Protein AF-A0A2R5GGY1-F1 (afdb_monomer_lite)

pLDDT: mean 70.67, std 15.88, range [29.83, 90.81]

Radius of gyration: 14.95 Å; chains: 1; bounding box: 35×32×37 Å

Sequence (122 aa):
LGMLVHLRATDTLHDKVVLNPQWLLDKLSRVIADEIHVKQMRYNHELQKAGLKKDFAVLRKRGIATLSLLRFLWNDDEVDYLREFMHETMLMSNWAFPEEALTRGRQDETLFLCDATRCDAV

Foldseek 3Di:
DFDWDQDDQDPVSNPDTPRHPVLLCQLLCLQLPDPVNVVVVQPDPVCVVLVNNLQVVLCVPQQKHFLSRSCVSNVVPCSVVSQVVCVSVVQKDQDDDDLVSDDPPCSVTGMIRGPNPPPPPD

Organism: NCBI:txid2315210

Structure (mmCIF, N/CA/C/O backbone):
data_AF-A0A2R5GGY1-F1
#
_entry.id   AF-A0A2R5GGY1-F1
#
loop_
_atom_site.group_PDB
_atom_site.id
_atom_site.type_symbol
_atom_site.label_atom_id
_atom_site.label_alt_id
_atom_site.label_comp_id
_atom_site.label_asym_id
_atom_site.label_entity_id
_atom_site.label_seq_id
_atom_site.pdbx_PDB_ins_code
_atom_site.Cartn_x
_atom_site.Cartn_y
_atom_site.Cartn_z
_atom_site.occupancy
_atom_site.B_iso_or_equiv
_atom_site.auth_seq_id
_atom_site.auth_comp_id
_atom_site.auth_asym_id
_atom_site.auth_atom_id
_atom_site.pdbx_PDB_model_num
ATOM 1 N N . LEU A 1 1 ? 17.816 10.020 -19.797 1.00 35.19 1 LEU A N 1
ATOM 2 C CA . LEU A 1 1 ? 18.679 8.925 -19.300 1.00 35.19 1 LEU A CA 1
ATOM 3 C C . LEU A 1 1 ? 17.843 8.099 -18.331 1.00 35.19 1 LEU A C 1
ATOM 5 O O . LEU A 1 1 ? 17.458 8.636 -17.303 1.00 35.19 1 LEU A O 1
ATOM 9 N N . GLY A 1 2 ? 17.463 6.876 -18.704 1.00 47.03 2 GLY A N 1
ATOM 10 C CA . GLY A 1 2 ? 16.686 5.979 -17.839 1.00 47.03 2 GLY A CA 1
ATOM 11 C C . GLY A 1 2 ? 17.621 5.174 -16.941 1.00 47.03 2 GLY A C 1
ATOM 12 O O . GLY A 1 2 ? 18.596 4.614 -17.436 1.00 47.03 2 GLY A O 1
ATOM 13 N N . MET A 1 3 ? 17.355 5.155 -15.636 1.00 50.81 3 MET A N 1
ATOM 14 C CA . MET A 1 3 ? 18.047 4.282 -14.685 1.00 50.81 3 MET A CA 1
ATOM 15 C C . MET A 1 3 ? 17.316 2.944 -14.620 1.00 50.81 3 MET A C 1
ATOM 17 O O . MET A 1 3 ? 16.100 2.921 -14.445 1.00 50.81 3 MET A O 1
ATOM 21 N N . LEU A 1 4 ? 18.068 1.852 -14.740 1.00 48.72 4 LEU A N 1
ATOM 22 C CA . LEU A 1 4 ? 17.572 0.492 -14.587 1.00 48.72 4 LEU A CA 1
ATOM 23 C C . LEU A 1 4 ? 17.945 -0.008 -13.193 1.00 48.72 4 LEU A C 1
ATOM 25 O O . LEU A 1 4 ? 19.129 -0.094 -12.871 1.00 48.72 4 LEU A O 1
ATOM 29 N N . VAL A 1 5 ? 16.951 -0.335 -12.371 1.00 56.19 5 VAL A N 1
ATOM 30 C CA . VAL A 1 5 ? 17.188 -0.960 -11.065 1.00 56.19 5 VAL A CA 1
ATOM 31 C C . VAL A 1 5 ? 16.964 -2.459 -11.219 1.00 56.19 5 VAL A C 1
ATOM 33 O O . VAL A 1 5 ? 15.865 -2.894 -11.554 1.00 56.19 5 VAL A O 1
ATOM 36 N N . HIS A 1 6 ? 18.027 -3.235 -11.005 1.00 50.12 6 HIS A N 1
ATOM 37 C CA . HIS A 1 6 ? 18.008 -4.694 -11.046 1.00 50.12 6 HIS A CA 1
ATOM 38 C C . HIS A 1 6 ? 18.291 -5.229 -9.642 1.00 50.12 6 HIS A C 1
ATOM 40 O O . HIS A 1 6 ? 19.394 -5.053 -9.121 1.00 50.12 6 HIS A O 1
ATOM 46 N N . LEU A 1 7 ? 17.308 -5.878 -9.021 1.00 52.38 7 LEU A N 1
ATOM 47 C CA . LEU A 1 7 ? 17.420 -6.386 -7.654 1.00 52.38 7 LEU A CA 1
ATOM 48 C C . LEU A 1 7 ? 17.617 -7.905 -7.690 1.00 52.38 7 LEU A C 1
ATOM 50 O O . LEU A 1 7 ? 16.787 -8.636 -8.213 1.00 52.38 7 LEU A O 1
ATOM 54 N N . ARG A 1 8 ? 18.746 -8.378 -7.151 1.00 51.56 8 ARG A N 1
ATOM 55 C CA . ARG A 1 8 ? 19.126 -9.803 -7.094 1.00 51.56 8 ARG A CA 1
ATOM 56 C C . ARG A 1 8 ? 18.973 -10.354 -5.677 1.00 51.56 8 ARG A C 1
ATOM 58 O O . ARG A 1 8 ? 19.978 -10.656 -5.042 1.00 51.56 8 ARG A O 1
ATOM 65 N N . ALA A 1 9 ? 17.749 -10.417 -5.161 1.00 49.84 9 ALA A N 1
ATOM 66 C CA . ALA A 1 9 ? 17.51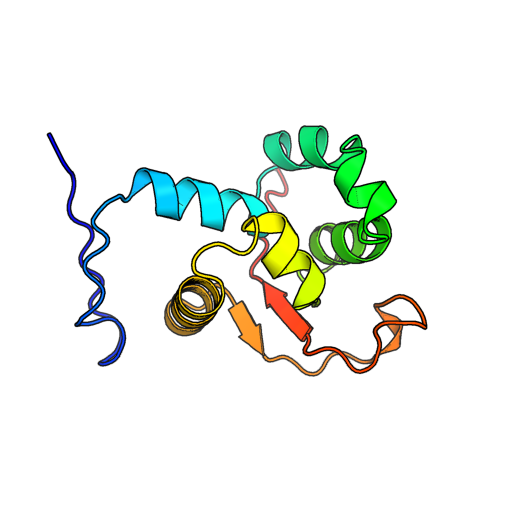1 -10.933 -3.808 1.00 49.84 9 ALA A CA 1
ATOM 67 C C . ALA A 1 9 ? 16.841 -12.320 -3.797 1.00 49.84 9 ALA A C 1
ATOM 69 O O . ALA A 1 9 ? 17.234 -13.157 -2.992 1.00 49.84 9 ALA A O 1
ATOM 70 N N . THR A 1 10 ? 15.907 -12.596 -4.713 1.00 46.25 10 THR A N 1
ATOM 71 C CA . THR A 1 10 ? 15.172 -13.874 -4.814 1.00 46.25 10 THR A CA 1
ATOM 72 C C . THR A 1 10 ? 14.797 -14.192 -6.271 1.00 46.25 10 THR A C 1
ATOM 74 O O . THR A 1 10 ? 14.810 -13.295 -7.119 1.00 46.25 10 THR A O 1
ATOM 77 N N . ASP A 1 11 ? 14.477 -15.457 -6.584 1.00 47.50 11 ASP A N 1
ATOM 78 C CA . ASP A 1 11 ? 14.172 -15.924 -7.954 1.00 47.50 11 ASP A CA 1
ATOM 79 C C . ASP A 1 11 ? 12.984 -15.178 -8.599 1.00 47.50 11 ASP A C 1
ATOM 81 O O . ASP A 1 11 ? 12.971 -14.955 -9.806 1.00 47.50 11 ASP A O 1
ATOM 85 N N . THR A 1 12 ? 12.032 -14.692 -7.798 1.00 46.28 12 THR A N 1
ATOM 86 C CA . THR A 1 12 ? 10.891 -13.854 -8.220 1.00 46.28 12 THR A CA 1
ATOM 87 C C . THR A 1 12 ? 11.276 -12.401 -8.515 1.00 46.28 12 THR A C 1
ATOM 89 O O . THR A 1 12 ? 10.623 -11.723 -9.310 1.00 46.28 12 THR A O 1
ATOM 92 N N . LEU A 1 13 ? 12.349 -11.903 -7.897 1.00 48.75 13 LEU A N 1
ATOM 93 C CA . LEU A 1 13 ? 12.883 -10.557 -8.126 1.00 48.75 13 LEU A CA 1
ATOM 94 C C . LEU A 1 13 ? 13.801 -10.495 -9.354 1.00 48.75 13 LEU A C 1
ATOM 96 O O . LEU A 1 13 ? 13.999 -9.418 -9.917 1.00 48.75 13 LEU A O 1
ATOM 100 N N . HIS A 1 14 ? 14.331 -11.646 -9.780 1.00 45.31 14 HIS A N 1
ATOM 101 C CA . HIS A 1 14 ? 15.265 -11.759 -10.897 1.00 45.31 14 HIS A CA 1
ATOM 102 C C . HIS A 1 14 ? 14.652 -11.321 -12.244 1.00 45.31 14 HIS A C 1
ATOM 104 O O . HIS A 1 14 ? 15.388 -10.878 -13.127 1.00 45.31 14 HIS A O 1
ATOM 110 N N . ASP A 1 15 ? 13.322 -11.385 -12.368 1.00 46.09 15 ASP A N 1
ATOM 111 C CA . ASP A 1 15 ? 12.559 -11.006 -13.569 1.00 46.09 15 ASP A CA 1
ATOM 112 C C . ASP A 1 15 ? 11.974 -9.582 -13.509 1.00 46.09 15 ASP A C 1
ATOM 114 O O . ASP A 1 15 ? 11.425 -9.068 -14.488 1.00 46.09 15 ASP A O 1
ATOM 118 N N . LYS A 1 16 ? 12.091 -8.895 -12.367 1.00 52.81 16 LYS A N 1
ATOM 119 C CA . LYS A 1 16 ? 11.472 -7.579 -12.171 1.00 52.81 16 LYS A CA 1
ATOM 120 C C . LYS A 1 16 ? 12.427 -6.465 -12.581 1.00 52.81 16 LYS A C 1
ATOM 122 O O . LYS A 1 16 ? 13.088 -5.820 -11.768 1.00 52.81 16 LYS A O 1
ATOM 127 N N . VAL A 1 17 ? 12.468 -6.214 -13.885 1.00 53.94 17 VAL A N 1
ATOM 128 C CA . VAL A 1 17 ? 13.072 -5.012 -14.462 1.00 53.94 17 VAL A CA 1
ATOM 129 C C . VAL A 1 17 ? 12.202 -3.805 -14.096 1.00 53.94 17 VAL A C 1
ATOM 131 O O . VAL A 1 17 ? 11.149 -3.581 -14.691 1.00 53.94 17 VAL A O 1
ATOM 134 N N . VAL A 1 18 ? 12.631 -2.998 -13.122 1.00 58.00 18 VAL A N 1
ATOM 135 C CA . VAL A 1 18 ? 11.940 -1.740 -12.798 1.00 58.00 18 VAL A CA 1
ATOM 136 C C . VAL A 1 18 ? 12.247 -0.731 -13.904 1.00 58.00 18 VAL A C 1
ATOM 138 O O . VAL A 1 18 ? 13.275 -0.056 -13.888 1.00 58.00 18 VAL A O 1
ATOM 141 N N . LEU A 1 19 ? 11.350 -0.642 -14.888 1.00 58.38 19 LEU A N 1
ATOM 142 C CA . LEU A 1 19 ? 11.478 0.258 -16.042 1.00 58.38 19 LEU A CA 1
ATOM 143 C C . LEU A 1 19 ? 11.385 1.745 -15.653 1.00 58.38 19 LEU A C 1
ATOM 145 O O . LEU A 1 19 ? 11.869 2.605 -16.387 1.00 58.38 19 LEU A O 1
ATOM 149 N N . ASN A 1 20 ? 10.781 2.054 -14.498 1.00 72.06 20 ASN A N 1
ATOM 150 C CA . ASN A 1 20 ? 10.666 3.411 -13.970 1.00 72.06 20 ASN A CA 1
ATOM 151 C C . ASN A 1 20 ? 10.936 3.455 -12.449 1.00 72.06 20 ASN A C 1
ATOM 153 O O . ASN A 1 20 ? 10.017 3.249 -11.650 1.00 72.06 20 ASN A O 1
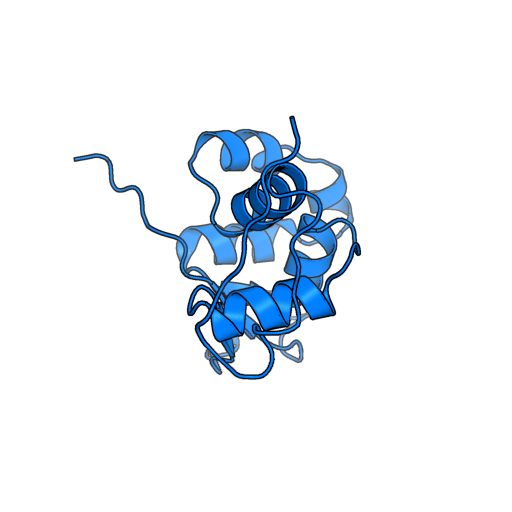ATOM 157 N N . PRO A 1 21 ? 12.179 3.741 -12.023 1.00 73.94 21 PRO A N 1
ATOM 158 C CA . PRO A 1 21 ? 12.540 3.775 -10.606 1.00 73.94 21 PRO A CA 1
ATOM 159 C C . PRO A 1 21 ? 11.851 4.909 -9.838 1.00 73.94 21 PRO A C 1
ATOM 161 O O . PRO A 1 21 ? 11.584 4.755 -8.648 1.00 73.94 21 PRO A O 1
ATOM 164 N N . GLN A 1 22 ? 11.516 6.019 -10.506 1.00 78.12 22 GLN A N 1
ATOM 165 C CA . GLN A 1 22 ? 10.811 7.130 -9.867 1.00 78.12 22 GLN A CA 1
ATOM 166 C C . GLN A 1 22 ? 9.378 6.734 -9.503 1.00 78.12 22 GLN A C 1
ATOM 168 O O . GLN A 1 22 ? 8.938 7.004 -8.393 1.00 78.12 22 GLN A O 1
ATOM 173 N N . TRP A 1 23 ? 8.676 6.033 -10.401 1.00 84.56 23 TRP A N 1
ATOM 174 C CA . TRP A 1 23 ? 7.330 5.526 -10.115 1.00 84.56 23 TRP A CA 1
ATOM 175 C C . TRP A 1 23 ? 7.338 4.580 -8.911 1.00 84.56 23 TRP A C 1
ATOM 177 O O . TRP A 1 23 ? 6.512 4.729 -8.014 1.00 84.56 23 TRP A O 1
ATOM 187 N N . LEU A 1 24 ? 8.301 3.654 -8.844 1.00 83.12 24 LEU A N 1
ATOM 188 C CA . LEU A 1 24 ? 8.407 2.727 -7.717 1.00 83.12 24 LEU A CA 1
ATOM 189 C C . LEU A 1 24 ? 8.664 3.480 -6.407 1.00 83.12 24 LEU A C 1
ATOM 191 O O . LEU A 1 24 ? 7.982 3.236 -5.413 1.00 83.12 24 LEU A O 1
ATOM 195 N N . LEU A 1 25 ? 9.603 4.428 -6.415 1.00 82.25 25 LEU A N 1
ATOM 196 C CA . LEU A 1 25 ? 9.900 5.247 -5.245 1.00 82.25 25 LEU A CA 1
ATOM 197 C C . LEU A 1 25 ? 8.676 6.060 -4.799 1.00 82.25 25 LEU A C 1
ATOM 199 O O . LEU A 1 25 ? 8.390 6.125 -3.605 1.00 82.25 25 LEU A O 1
ATOM 203 N N . ASP A 1 26 ? 7.910 6.608 -5.741 1.00 82.75 26 ASP A N 1
ATOM 204 C CA . ASP A 1 26 ? 6.675 7.342 -5.459 1.00 82.75 26 ASP A CA 1
ATOM 205 C C . ASP A 1 26 ? 5.583 6.437 -4.855 1.00 82.75 26 ASP A C 1
ATOM 207 O O . ASP A 1 26 ? 4.794 6.895 -4.030 1.00 82.75 26 ASP A O 1
ATOM 211 N N . LYS A 1 27 ? 5.514 5.149 -5.222 1.00 86.25 27 LYS A N 1
ATOM 212 C CA . LYS A 1 27 ? 4.566 4.186 -4.625 1.00 86.25 27 LYS A CA 1
ATOM 213 C C . LYS A 1 27 ? 4.995 3.748 -3.230 1.00 86.25 27 LYS A C 1
ATOM 215 O O . LYS A 1 27 ? 4.169 3.721 -2.315 1.00 86.25 27 LYS A O 1
ATOM 220 N N . LEU A 1 28 ? 6.275 3.426 -3.061 1.00 85.06 28 LEU A N 1
ATOM 221 C CA . LEU A 1 28 ? 6.839 3.012 -1.777 1.00 85.06 28 LEU A CA 1
ATOM 222 C C . LEU A 1 28 ? 6.774 4.149 -0.760 1.00 85.06 28 LEU A C 1
ATOM 224 O O . LEU A 1 28 ? 6.362 3.934 0.382 1.00 85.06 28 LEU A O 1
ATOM 228 N N . SER A 1 29 ? 7.086 5.376 -1.189 1.00 82.69 29 SER A N 1
ATOM 229 C CA . SER A 1 29 ? 7.034 6.552 -0.325 1.00 82.69 29 SER A CA 1
ATOM 230 C C . SER A 1 29 ? 5.638 6.779 0.234 1.00 82.69 29 SER A C 1
ATOM 232 O O . SER A 1 29 ? 5.526 7.209 1.364 1.00 82.69 29 SER A O 1
ATOM 234 N N . ARG A 1 30 ? 4.547 6.417 -0.446 1.00 82.88 30 ARG A N 1
ATOM 235 C CA . ARG A 1 30 ? 3.191 6.580 0.115 1.00 82.88 30 ARG A CA 1
ATOM 236 C C . ARG A 1 30 ? 2.912 5.680 1.318 1.00 82.88 30 ARG A C 1
ATOM 238 O O . ARG A 1 30 ? 2.130 6.071 2.192 1.00 82.88 30 ARG A O 1
ATOM 245 N N . VAL A 1 31 ? 3.560 4.520 1.382 1.00 82.00 31 VAL A N 1
ATOM 246 C CA . VAL A 1 31 ? 3.399 3.532 2.460 1.00 82.00 31 VAL A CA 1
ATOM 247 C C . VAL A 1 31 ? 4.422 3.773 3.567 1.00 82.00 31 VAL A C 1
ATOM 249 O O . VAL A 1 31 ? 4.040 3.933 4.723 1.00 82.00 31 VAL A O 1
ATOM 252 N N . ILE A 1 32 ? 5.696 3.909 3.200 1.00 74.81 32 ILE A N 1
ATOM 253 C CA . ILE A 1 32 ? 6.840 4.048 4.121 1.00 74.81 32 ILE A CA 1
ATOM 254 C C . ILE A 1 32 ? 7.007 5.508 4.607 1.00 74.81 32 ILE A C 1
ATOM 256 O O . ILE A 1 32 ? 7.794 5.797 5.495 1.00 74.81 32 ILE A O 1
ATOM 260 N N . ALA A 1 33 ? 6.224 6.439 4.050 1.00 65.38 33 ALA A N 1
ATOM 261 C CA . ALA A 1 33 ? 6.447 7.886 4.081 1.00 65.38 33 ALA A CA 1
ATOM 262 C C . ALA A 1 33 ? 6.963 8.531 5.374 1.00 65.38 33 ALA A C 1
ATOM 264 O O . ALA A 1 33 ? 6.361 8.398 6.440 1.00 65.38 33 ALA A O 1
ATOM 265 N N . ASP A 1 34 ? 7.938 9.407 5.151 1.00 58.75 34 ASP A N 1
ATOM 266 C CA . ASP A 1 34 ? 8.380 10.522 5.986 1.00 58.75 34 ASP A CA 1
ATOM 267 C C . ASP A 1 34 ? 7.284 11.610 6.166 1.00 58.75 34 ASP A C 1
ATOM 269 O O . ASP A 1 34 ? 6.322 11.698 5.387 1.00 58.75 34 ASP A O 1
ATOM 273 N N . GLU A 1 35 ? 7.415 12.459 7.190 1.00 56.59 35 GLU A N 1
ATOM 274 C CA . GLU A 1 35 ? 6.399 13.387 7.720 1.00 56.59 35 GLU A CA 1
ATOM 275 C C . GLU A 1 35 ? 5.726 14.290 6.669 1.00 56.59 35 GLU A C 1
ATOM 277 O O . GLU A 1 35 ? 4.556 14.668 6.816 1.00 56.59 35 GLU A O 1
ATOM 282 N N . ILE A 1 36 ? 6.441 14.647 5.599 1.00 55.97 36 ILE A N 1
ATOM 283 C CA . ILE A 1 36 ? 5.962 15.548 4.537 1.00 55.97 36 ILE A CA 1
ATOM 284 C C . ILE A 1 36 ? 4.749 14.949 3.809 1.00 55.97 36 ILE A C 1
ATOM 286 O O . ILE A 1 36 ? 3.720 15.611 3.646 1.00 55.97 36 ILE A O 1
ATOM 290 N N . HIS A 1 37 ? 4.826 13.672 3.436 1.00 61.84 37 HIS A N 1
ATOM 291 C CA . HIS A 1 37 ? 3.744 12.965 2.744 1.00 61.84 37 HIS A CA 1
ATOM 292 C C . HIS A 1 37 ? 2.571 12.662 3.690 1.00 61.84 37 HIS A C 1
ATOM 294 O O . HIS A 1 37 ? 1.408 12.640 3.278 1.00 61.84 37 HIS A O 1
ATOM 300 N N . VAL A 1 38 ? 2.850 12.501 4.990 1.00 63.78 38 VAL A N 1
ATOM 301 C CA . VAL A 1 38 ? 1.826 12.314 6.030 1.00 63.78 38 VAL A CA 1
ATOM 302 C C . VAL A 1 38 ? 0.937 13.550 6.161 1.00 63.78 38 VAL A C 1
ATOM 304 O O . VAL A 1 38 ? -0.287 13.418 6.268 1.00 63.78 38 VAL A O 1
ATOM 307 N N . LYS A 1 39 ? 1.525 14.755 6.124 1.00 62.84 39 LYS A N 1
ATOM 308 C CA . LYS A 1 39 ? 0.783 16.022 6.249 1.00 62.84 39 LYS A CA 1
ATOM 309 C C . LYS A 1 39 ? -0.226 16.211 5.116 1.00 62.84 39 LYS A C 1
ATOM 311 O O . LYS A 1 39 ? -1.361 16.592 5.389 1.00 62.84 39 LYS A O 1
ATOM 316 N N . GLN A 1 40 ? 0.142 15.876 3.880 1.00 65.88 40 GLN A N 1
ATOM 317 C CA . GLN A 1 40 ? -0.765 15.957 2.726 1.00 65.88 40 GLN A CA 1
ATOM 318 C C . GLN A 1 40 ? -1.911 14.938 2.828 1.00 65.88 40 GLN A C 1
ATOM 320 O O . GLN A 1 40 ? -3.071 15.263 2.570 1.00 65.88 40 GLN A O 1
ATOM 325 N N . MET A 1 41 ? -1.615 13.719 3.283 1.00 69.94 41 MET A N 1
ATOM 326 C CA . MET A 1 41 ? -2.610 12.649 3.388 1.00 69.94 41 MET A CA 1
ATOM 327 C C . MET A 1 41 ? -3.608 12.864 4.536 1.00 69.94 41 MET A C 1
ATOM 329 O O . MET A 1 41 ? -4.767 12.464 4.438 1.00 69.94 41 MET A O 1
ATOM 333 N N . ARG A 1 42 ? -3.189 13.535 5.618 1.00 63.38 42 ARG A N 1
ATOM 334 C CA . ARG A 1 42 ? -4.031 13.805 6.798 1.00 63.38 42 ARG A CA 1
ATOM 335 C C . ARG A 1 42 ? -5.276 14.638 6.473 1.00 63.38 42 ARG A C 1
ATOM 337 O O . ARG A 1 42 ? -6.305 14.460 7.127 1.00 63.38 42 ARG A O 1
ATOM 344 N N . TYR A 1 43 ? -5.188 15.512 5.471 1.00 67.00 43 TYR A N 1
ATOM 345 C CA . TYR A 1 43 ? -6.290 16.364 5.011 1.00 67.00 43 TYR A CA 1
ATOM 346 C C . TYR A 1 43 ? -6.952 15.860 3.722 1.00 67.00 43 TYR A C 1
ATOM 348 O O . TYR A 1 43 ? -7.836 16.528 3.191 1.00 67.00 43 TYR A O 1
ATOM 356 N N . ASN A 1 44 ? -6.574 14.678 3.227 1.00 76.94 44 ASN A N 1
ATOM 357 C CA . ASN A 1 44 ? -7.120 14.140 1.988 1.00 76.94 44 ASN A CA 1
ATOM 358 C C . ASN A 1 44 ? -8.606 13.768 2.160 1.00 76.94 44 ASN A C 1
ATOM 360 O O . ASN A 1 44 ? -8.963 12.912 2.973 1.00 76.94 44 ASN A O 1
ATOM 364 N N . HIS A 1 45 ? -9.475 14.426 1.390 1.00 79.94 45 HIS A N 1
ATOM 365 C CA . HIS A 1 45 ? -10.923 14.233 1.439 1.00 79.94 45 HIS A CA 1
ATOM 366 C C . HIS A 1 45 ? -11.351 12.849 0.915 1.00 79.94 45 HIS A C 1
ATOM 368 O O . HIS A 1 45 ? -12.265 12.237 1.467 1.00 79.94 45 HIS A O 1
ATOM 374 N N . GLU A 1 46 ? -10.635 12.300 -0.070 1.00 82.88 46 GLU A N 1
ATOM 375 C CA . GLU A 1 46 ? -10.895 10.964 -0.624 1.00 82.88 46 GLU A CA 1
ATOM 376 C C . GLU A 1 46 ? -10.582 9.860 0.394 1.00 82.88 46 GLU A C 1
ATOM 378 O O . GLU A 1 46 ? -11.338 8.898 0.522 1.00 82.88 46 GLU A O 1
ATOM 383 N N . LEU A 1 47 ? -9.541 10.041 1.216 1.00 82.38 47 LEU A N 1
ATOM 384 C CA . LEU A 1 47 ? -9.217 9.112 2.307 1.00 82.38 47 LEU A CA 1
ATOM 385 C C . LEU A 1 47 ? -10.344 9.058 3.355 1.00 82.38 47 LEU A C 1
ATOM 387 O O . LEU A 1 47 ? -10.643 8.000 3.916 1.00 82.38 47 LEU A O 1
ATOM 391 N N . GLN A 1 48 ? -10.977 10.205 3.630 1.00 82.38 48 GLN A N 1
ATOM 392 C CA . GLN A 1 48 ? -12.119 10.278 4.544 1.00 82.38 48 GLN A CA 1
ATOM 393 C C . GLN A 1 48 ? -13.358 9.624 3.936 1.00 82.38 48 GLN A C 1
ATOM 395 O O . GLN A 1 48 ? -14.015 8.834 4.613 1.00 82.38 48 GLN A O 1
ATOM 400 N N . LYS A 1 49 ? -13.633 9.896 2.657 1.00 85.38 49 LYS A N 1
ATOM 401 C CA . LYS A 1 49 ? -14.754 9.312 1.912 1.00 85.38 49 LYS A CA 1
ATOM 402 C C . LYS A 1 49 ? -14.655 7.787 1.809 1.00 85.38 49 LYS A C 1
ATOM 404 O O . LYS A 1 49 ? -15.662 7.106 1.955 1.00 85.38 49 LYS A O 1
ATOM 409 N N . ALA A 1 50 ? -13.447 7.248 1.646 1.00 84.00 50 ALA A N 1
ATOM 410 C CA . ALA A 1 50 ? -13.183 5.807 1.626 1.00 84.00 50 ALA A CA 1
ATOM 411 C C . ALA A 1 50 ? -13.223 5.139 3.021 1.00 84.00 50 ALA A C 1
ATOM 413 O O . ALA A 1 50 ? -12.995 3.932 3.154 1.00 84.00 50 ALA A O 1
ATOM 414 N N . GLY A 1 51 ? -13.453 5.913 4.090 1.00 84.69 51 GLY A N 1
ATOM 415 C CA . GLY A 1 51 ? -13.445 5.418 5.468 1.00 84.69 51 GLY A CA 1
ATOM 416 C C . GLY A 1 51 ? -12.066 4.957 5.960 1.00 84.69 51 GLY A C 1
ATOM 417 O O . GLY A 1 51 ? -11.965 4.333 7.011 1.00 84.69 51 GLY A O 1
ATOM 418 N N . LEU A 1 52 ? -10.991 5.270 5.232 1.00 86.94 52 LEU A N 1
ATOM 419 C CA . LEU A 1 52 ? -9.631 4.772 5.476 1.00 86.94 52 LEU A CA 1
ATOM 420 C C . LEU A 1 52 ? -8.827 5.624 6.460 1.00 86.94 52 LEU A C 1
ATOM 422 O O . LEU A 1 52 ? -7.694 5.293 6.795 1.00 86.94 52 LEU A O 1
ATOM 426 N N . LYS A 1 53 ? -9.401 6.719 6.967 1.00 84.69 53 LYS A N 1
ATOM 427 C CA . LYS A 1 53 ? -8.718 7.643 7.887 1.00 84.69 53 LYS A CA 1
ATOM 428 C C . LYS A 1 53 ? -8.165 6.945 9.136 1.00 84.69 53 LYS A C 1
ATOM 430 O O . LYS A 1 53 ? -7.084 7.295 9.604 1.00 84.69 53 LYS A O 1
ATOM 435 N N . LYS A 1 54 ? -8.916 5.991 9.694 1.00 83.19 54 LYS A N 1
ATOM 436 C CA . LYS A 1 54 ? -8.505 5.246 10.894 1.00 83.19 54 LYS A CA 1
ATOM 437 C C . LYS A 1 54 ? -7.411 4.232 10.568 1.00 83.19 54 LYS A C 1
ATOM 439 O O . LYS A 1 54 ? -6.398 4.230 11.255 1.00 83.19 54 LYS A O 1
ATOM 444 N N . ASP A 1 55 ? -7.565 3.479 9.486 1.00 83.62 55 ASP A N 1
ATOM 445 C CA . ASP A 1 55 ? -6.561 2.523 9.003 1.00 83.62 55 ASP A CA 1
ATOM 446 C C . ASP A 1 55 ? -5.240 3.243 8.690 1.00 83.62 55 ASP A C 1
ATOM 448 O O . ASP A 1 55 ? -4.166 2.802 9.089 1.00 83.62 55 ASP A O 1
ATOM 452 N N . PHE A 1 56 ? -5.312 4.432 8.085 1.00 84.44 56 PHE A N 1
ATOM 453 C CA . PHE A 1 56 ? -4.140 5.269 7.845 1.00 84.44 56 PHE A CA 1
ATOM 454 C C . PHE A 1 56 ? -3.462 5.732 9.140 1.00 84.44 56 PHE A C 1
ATOM 456 O O . PHE A 1 56 ? -2.236 5.748 9.231 1.00 84.44 56 PHE A O 1
ATOM 463 N N . ALA A 1 57 ? -4.235 6.091 10.167 1.00 82.31 57 ALA A N 1
ATOM 464 C CA . ALA A 1 57 ? -3.674 6.442 11.471 1.00 82.31 57 ALA A CA 1
ATOM 465 C C . ALA A 1 57 ? -2.987 5.240 12.145 1.00 82.31 57 ALA A C 1
ATOM 467 O O . ALA A 1 57 ? -1.963 5.411 12.809 1.00 82.31 57 ALA A O 1
ATOM 468 N N . VAL A 1 58 ? -3.525 4.033 11.957 1.00 82.12 58 VAL A N 1
ATOM 469 C CA . VAL A 1 58 ? -2.942 2.779 12.451 1.00 82.12 58 VAL A CA 1
ATOM 470 C C . VAL A 1 58 ? -1.626 2.479 11.736 1.00 82.12 58 VAL A C 1
ATOM 472 O O . VAL A 1 58 ? -0.632 2.228 12.419 1.00 82.12 58 VAL A O 1
ATOM 475 N N . LEU A 1 59 ? -1.575 2.638 10.410 1.00 83.75 59 LEU A N 1
ATOM 476 C CA . LEU A 1 59 ? -0.337 2.536 9.632 1.00 83.75 59 LEU A CA 1
ATOM 477 C C . LEU A 1 59 ? 0.733 3.485 10.170 1.00 83.75 59 LEU A C 1
ATOM 479 O O . LEU A 1 59 ? 1.849 3.064 10.451 1.00 83.75 59 LEU A O 1
ATOM 483 N N . ARG A 1 60 ? 0.389 4.753 10.413 1.00 82.19 60 ARG A N 1
ATOM 484 C CA . ARG A 1 60 ? 1.363 5.741 10.909 1.00 82.19 60 ARG A CA 1
ATOM 485 C C . ARG A 1 60 ? 1.828 5.496 12.335 1.00 82.19 60 ARG A C 1
ATOM 487 O O . ARG A 1 60 ? 2.957 5.830 12.667 1.00 82.19 60 ARG A O 1
ATOM 494 N N . LYS A 1 61 ? 0.966 4.952 13.192 1.00 79.25 61 LYS A N 1
ATOM 495 C CA . LYS A 1 61 ? 1.299 4.731 14.603 1.00 79.25 61 LYS A CA 1
ATOM 496 C C . LYS A 1 61 ? 2.001 3.396 14.848 1.00 79.25 61 LYS A C 1
ATOM 498 O O . LYS A 1 61 ? 2.748 3.286 15.815 1.00 79.25 61 LYS A O 1
ATOM 503 N N . ARG A 1 62 ? 1.688 2.372 14.053 1.00 78.19 62 ARG A N 1
ATOM 504 C CA . ARG A 1 62 ? 2.056 0.975 14.332 1.00 78.19 62 ARG A CA 1
ATOM 505 C C . ARG A 1 62 ? 2.731 0.262 13.161 1.00 78.19 62 ARG A C 1
ATOM 507 O O . ARG A 1 62 ? 3.106 -0.888 13.329 1.00 78.19 62 ARG A O 1
ATOM 514 N N . GLY A 1 63 ? 2.837 0.896 11.994 1.00 80.69 63 GLY A N 1
ATOM 515 C CA . GLY A 1 63 ? 3.308 0.239 10.775 1.00 80.69 63 GLY A CA 1
ATOM 516 C C . GLY A 1 63 ? 2.309 -0.767 10.198 1.00 80.69 63 GLY A C 1
ATOM 517 O O . GLY A 1 63 ? 2.675 -1.548 9.340 1.00 80.69 63 GLY A O 1
ATOM 518 N N . ILE A 1 64 ? 1.049 -0.794 10.647 1.00 83.44 64 ILE A N 1
ATOM 519 C CA . ILE A 1 64 ? 0.072 -1.811 10.219 1.00 83.44 64 ILE A CA 1
ATOM 520 C C . ILE A 1 64 ? -0.862 -1.231 9.153 1.00 83.44 64 ILE A C 1
ATOM 522 O O . ILE A 1 64 ? -1.569 -0.260 9.421 1.00 83.44 64 ILE A O 1
ATOM 526 N N . ALA A 1 65 ? -0.908 -1.845 7.973 1.00 85.94 65 ALA A N 1
ATOM 527 C CA . ALA A 1 65 ? -1.823 -1.489 6.891 1.00 85.94 65 ALA A CA 1
ATOM 528 C C . ALA A 1 65 ? -2.818 -2.617 6.587 1.00 85.94 65 ALA A C 1
ATOM 530 O O . ALA A 1 65 ? -2.485 -3.798 6.655 1.00 85.94 65 ALA A O 1
ATOM 531 N N . THR A 1 66 ? -4.032 -2.233 6.196 1.00 87.50 66 THR A N 1
ATOM 532 C CA . THR A 1 66 ? -5.008 -3.122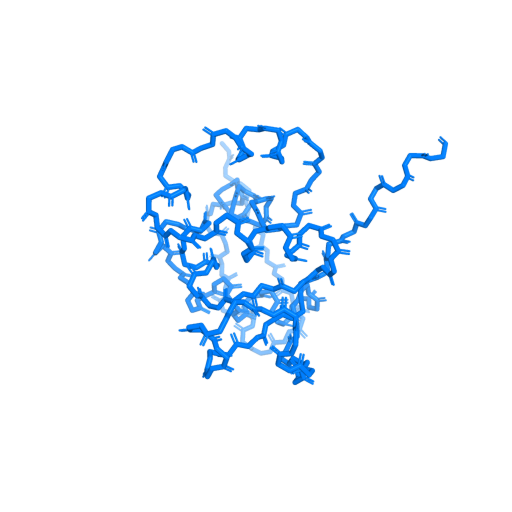 5.551 1.00 87.50 66 THR A CA 1
ATOM 533 C C . THR A 1 66 ? -4.760 -3.182 4.046 1.00 87.50 66 THR A C 1
ATOM 535 O O . THR A 1 66 ? -4.219 -2.231 3.467 1.00 87.50 66 THR A O 1
ATOM 538 N N . LEU A 1 67 ? -5.205 -4.254 3.381 1.00 88.56 67 LEU A N 1
ATOM 539 C CA . LEU A 1 67 ? -5.152 -4.329 1.916 1.00 88.56 67 LEU A CA 1
ATOM 540 C C . LEU A 1 67 ? -5.907 -3.160 1.272 1.00 88.56 67 LEU A C 1
ATOM 542 O O . LEU A 1 67 ? -5.393 -2.532 0.346 1.00 88.56 67 LEU A O 1
ATOM 546 N N . SER A 1 68 ? -7.092 -2.825 1.791 1.00 87.94 68 SER A N 1
ATOM 547 C CA . SER A 1 68 ? -7.885 -1.687 1.314 1.00 87.94 68 SER A CA 1
ATOM 548 C C . SER A 1 68 ? -7.118 -0.362 1.381 1.00 87.94 68 SER A C 1
ATOM 550 O O . SER A 1 68 ? -7.214 0.461 0.468 1.00 87.94 68 SER A O 1
ATOM 552 N N . LEU A 1 69 ? -6.318 -0.151 2.432 1.00 88.12 69 LEU A N 1
ATOM 553 C CA . LEU A 1 69 ? -5.474 1.035 2.544 1.00 88.12 69 LEU A CA 1
ATOM 554 C C . LEU A 1 69 ? -4.342 1.027 1.520 1.00 88.12 69 LEU A C 1
ATOM 556 O O . LEU A 1 69 ? -4.126 2.046 0.872 1.00 88.12 69 LEU A O 1
ATOM 560 N N . LEU A 1 70 ? -3.635 -0.091 1.350 1.00 89.06 70 LEU A N 1
ATOM 561 C CA . LEU A 1 70 ? -2.540 -0.190 0.378 1.00 89.06 70 LEU A CA 1
ATOM 562 C C . LEU A 1 70 ? -3.029 0.047 -1.052 1.00 89.06 70 LEU A C 1
ATOM 564 O O . LEU A 1 70 ? -2.429 0.835 -1.780 1.00 89.06 70 LEU A O 1
ATOM 568 N N . ARG A 1 71 ? -4.174 -0.540 -1.417 1.00 90.81 71 ARG A N 1
ATOM 569 C CA . ARG A 1 71 ? -4.844 -0.297 -2.703 1.00 90.81 71 ARG A CA 1
ATOM 570 C C . ARG A 1 71 ? -5.126 1.183 -2.914 1.00 90.81 71 ARG A C 1
ATOM 572 O O . ARG A 1 71 ? -4.744 1.735 -3.938 1.00 90.81 71 ARG A O 1
ATOM 579 N N . PHE A 1 72 ? -5.699 1.852 -1.914 1.00 89.44 72 PHE A N 1
ATOM 580 C CA . PHE A 1 72 ? -5.939 3.292 -1.984 1.00 89.44 72 PHE A CA 1
ATOM 581 C C . PHE A 1 72 ? -4.640 4.094 -2.139 1.00 89.44 72 PHE A C 1
ATOM 583 O O . PHE A 1 72 ? -4.555 4.974 -2.992 1.00 89.44 72 PHE A O 1
ATOM 590 N N . LEU A 1 73 ? -3.611 3.790 -1.342 1.00 87.31 73 LEU A N 1
ATOM 591 C CA . LEU A 1 73 ? -2.327 4.494 -1.396 1.00 87.31 73 LEU A CA 1
ATOM 592 C C . LEU A 1 73 ? -1.656 4.334 -2.762 1.00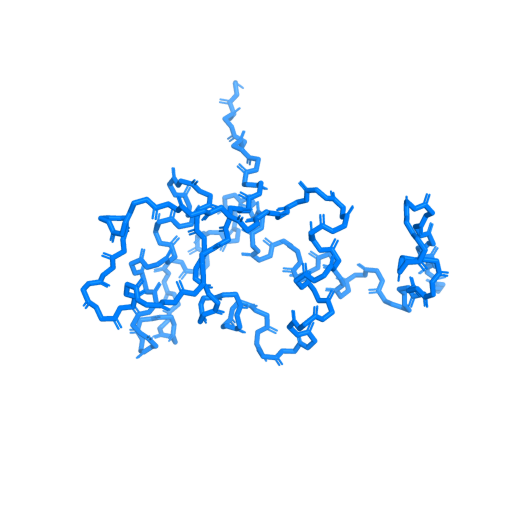 87.31 73 LEU A C 1
ATOM 594 O O . LEU A 1 73 ? -1.106 5.299 -3.298 1.00 87.31 73 LEU A O 1
ATOM 598 N N . TRP A 1 74 ? -1.748 3.153 -3.359 1.00 89.31 74 TRP A N 1
ATOM 599 C CA . TRP A 1 74 ? -1.202 2.875 -4.681 1.00 89.31 74 TRP A CA 1
ATOM 600 C C . TRP A 1 74 ? -2.136 3.249 -5.830 1.00 89.31 74 TRP A C 1
ATOM 602 O O . TRP A 1 74 ? -1.729 3.120 -6.980 1.00 89.31 74 TRP A O 1
ATOM 612 N N . ASN A 1 75 ? -3.315 3.815 -5.555 1.00 87.88 75 ASN A N 1
ATOM 613 C CA . ASN A 1 75 ? -4.353 4.120 -6.544 1.00 87.88 75 ASN A CA 1
ATOM 614 C C . ASN A 1 75 ? -4.803 2.881 -7.359 1.00 87.88 75 ASN A C 1
ATOM 616 O O . ASN A 1 75 ? -5.020 3.000 -8.560 1.00 87.88 75 ASN A O 1
ATOM 620 N N . ASP A 1 76 ? -4.882 1.703 -6.732 1.00 88.62 76 ASP A N 1
ATOM 621 C CA . ASP A 1 76 ? -5.186 0.401 -7.363 1.00 88.62 76 ASP A CA 1
ATOM 622 C C . ASP A 1 76 ? -4.216 -0.023 -8.492 1.00 88.62 76 ASP A C 1
ATOM 624 O O . ASP A 1 76 ? -4.476 -0.969 -9.229 1.00 88.62 76 ASP A O 1
ATOM 628 N N . ASP A 1 77 ? -3.063 0.635 -8.594 1.00 85.38 77 ASP A N 1
ATOM 629 C CA . ASP A 1 77 ? -2.052 0.414 -9.629 1.00 85.38 77 ASP A CA 1
ATOM 630 C C . ASP A 1 77 ? -1.016 -0.622 -9.165 1.00 85.38 77 ASP A C 1
ATOM 632 O O . ASP A 1 77 ? -0.373 -0.421 -8.132 1.00 85.38 77 ASP A O 1
ATOM 636 N N . GLU A 1 78 ? -0.861 -1.718 -9.916 1.00 86.88 78 GLU A N 1
ATOM 637 C CA . GLU A 1 78 ? 0.154 -2.769 -9.698 1.00 86.88 78 GLU A CA 1
ATOM 638 C C . GLU A 1 78 ? 0.235 -3.284 -8.241 1.00 86.88 78 GLU A C 1
ATOM 640 O O . GLU A 1 78 ? 1.308 -3.562 -7.704 1.00 86.88 78 GLU A O 1
ATOM 645 N N . VAL A 1 79 ? -0.917 -3.409 -7.569 1.00 88.06 79 VAL A N 1
ATOM 646 C CA . VAL A 1 79 ? -1.014 -3.724 -6.127 1.00 88.06 79 VAL A CA 1
ATOM 647 C C . VAL A 1 79 ? -0.339 -5.049 -5.778 1.00 88.06 79 VAL A C 1
ATOM 649 O O . VAL A 1 79 ? 0.399 -5.123 -4.795 1.00 88.06 79 VAL A O 1
ATOM 652 N N . ASP A 1 80 ? -0.577 -6.093 -6.571 1.00 86.50 80 ASP A N 1
ATOM 653 C CA . ASP A 1 80 ? 0.014 -7.412 -6.337 1.00 86.50 80 ASP A CA 1
ATOM 654 C C . ASP A 1 80 ? 1.528 -7.388 -6.522 1.00 86.50 80 ASP A C 1
ATOM 656 O O . ASP A 1 80 ? 2.261 -7.910 -5.680 1.00 86.50 80 ASP A O 1
ATOM 660 N N . TYR A 1 81 ? 1.990 -6.698 -7.566 1.00 84.19 81 TYR A N 1
ATOM 661 C CA . TYR A 1 81 ? 3.406 -6.489 -7.818 1.00 84.19 81 TYR A CA 1
ATOM 662 C C . TYR A 1 81 ? 4.080 -5.746 -6.659 1.00 84.19 81 TYR A C 1
ATOM 664 O O . TYR A 1 81 ? 5.137 -6.182 -6.203 1.00 84.19 81 TYR A O 1
ATOM 672 N N . LEU A 1 82 ? 3.484 -4.649 -6.176 1.00 86.88 82 LEU A N 1
ATOM 673 C CA . LEU A 1 82 ? 4.030 -3.818 -5.097 1.00 86.88 82 LEU A CA 1
ATOM 674 C C . LEU A 1 82 ? 4.030 -4.558 -3.758 1.00 86.88 82 LEU A C 1
ATOM 676 O O . LEU A 1 82 ? 4.998 -4.457 -3.005 1.00 86.88 82 LEU A O 1
ATOM 680 N N . ARG A 1 83 ? 2.984 -5.340 -3.479 1.00 87.94 83 ARG A N 1
ATOM 681 C CA . ARG A 1 83 ? 2.910 -6.197 -2.292 1.00 87.94 83 ARG A CA 1
ATOM 682 C C . ARG A 1 83 ? 4.012 -7.249 -2.302 1.00 87.94 83 ARG A C 1
ATOM 684 O O . ARG A 1 83 ? 4.729 -7.380 -1.316 1.00 87.94 83 ARG A O 1
ATOM 691 N N . GLU A 1 84 ? 4.149 -7.982 -3.402 1.00 84.12 84 GLU A N 1
ATOM 692 C CA . GLU A 1 84 ? 5.189 -8.999 -3.545 1.00 84.12 84 GLU A CA 1
ATOM 693 C C . GLU A 1 84 ? 6.578 -8.362 -3.474 1.00 84.12 84 GLU A C 1
ATOM 695 O O . GLU A 1 84 ? 7.433 -8.836 -2.740 1.00 84.12 84 GLU A O 1
ATOM 700 N N . PHE A 1 85 ? 6.785 -7.231 -4.152 1.00 84.00 85 PHE A N 1
ATOM 701 C CA . PHE A 1 85 ? 8.038 -6.489 -4.082 1.00 84.00 85 PHE A CA 1
ATOM 702 C C . PHE A 1 85 ? 8.398 -6.125 -2.640 1.00 84.00 85 PHE A C 1
ATOM 704 O O . PHE A 1 85 ? 9.485 -6.459 -2.184 1.00 84.00 85 PHE A O 1
ATOM 711 N N . MET A 1 86 ? 7.486 -5.475 -1.909 1.00 83.88 86 MET A N 1
ATOM 712 C CA . MET A 1 86 ? 7.750 -5.068 -0.529 1.00 83.88 86 MET A CA 1
ATOM 713 C C . MET A 1 86 ? 7.961 -6.265 0.398 1.00 83.88 86 MET A C 1
ATOM 715 O O . MET A 1 86 ? 8.761 -6.162 1.325 1.00 83.88 86 MET A O 1
ATOM 719 N N . HIS A 1 87 ? 7.277 -7.384 0.154 1.00 83.25 87 HIS A N 1
ATOM 720 C CA . HIS A 1 87 ? 7.484 -8.626 0.894 1.00 83.25 87 HIS A CA 1
ATOM 721 C C . HIS A 1 87 ? 8.895 -9.186 0.673 1.00 83.25 87 HIS A C 1
ATOM 723 O O . HIS A 1 87 ? 9.637 -9.405 1.629 1.00 83.25 87 HIS A O 1
ATOM 729 N N . GLU A 1 88 ? 9.300 -9.343 -0.587 1.00 81.50 88 GLU A N 1
ATOM 730 C CA . GLU A 1 88 ? 10.612 -9.881 -0.961 1.00 81.50 88 GLU A CA 1
ATOM 731 C C . GLU A 1 88 ? 11.770 -8.970 -0.532 1.00 81.50 88 GLU A C 1
ATOM 733 O O . GLU A 1 88 ? 12.847 -9.448 -0.177 1.00 81.50 88 GLU A O 1
ATOM 738 N N . THR A 1 89 ? 11.562 -7.651 -0.508 1.00 77.62 89 THR A N 1
ATOM 739 C CA . THR A 1 89 ? 12.563 -6.688 -0.026 1.00 77.62 89 THR A CA 1
ATOM 740 C C . THR A 1 89 ? 12.493 -6.439 1.483 1.00 77.62 89 THR A C 1
ATOM 742 O O . THR A 1 89 ? 13.098 -5.479 1.955 1.00 77.62 89 THR A O 1
ATOM 745 N N . MET A 1 90 ? 11.748 -7.252 2.242 1.00 80.50 90 MET A N 1
ATOM 746 C CA . MET A 1 90 ? 11.579 -7.142 3.703 1.00 80.50 90 MET A CA 1
ATOM 747 C C . MET A 1 90 ? 10.994 -5.805 4.199 1.00 80.50 90 MET A C 1
ATOM 749 O O . MET A 1 90 ? 11.091 -5.479 5.377 1.00 80.50 90 MET A O 1
ATOM 753 N N . LEU A 1 91 ? 10.344 -5.039 3.322 1.00 81.31 91 LEU A N 1
ATOM 754 C CA . LEU A 1 91 ? 9.632 -3.803 3.671 1.00 81.31 91 LEU A CA 1
ATOM 755 C C . LEU A 1 91 ? 8.189 -4.078 4.121 1.00 81.31 91 LEU A C 1
ATOM 757 O O . LEU A 1 91 ? 7.493 -3.168 4.577 1.00 81.31 91 LEU A O 1
ATOM 761 N N . MET A 1 92 ? 7.721 -5.318 3.962 1.00 83.62 92 MET A N 1
ATOM 762 C CA . MET A 1 92 ? 6.396 -5.772 4.356 1.00 83.62 92 MET A CA 1
ATOM 763 C C . MET A 1 92 ? 6.429 -7.223 4.843 1.00 83.62 92 MET A C 1
ATOM 765 O O . MET A 1 92 ? 7.150 -8.048 4.295 1.00 83.62 92 MET A O 1
ATOM 769 N N . SER A 1 93 ? 5.602 -7.564 5.830 1.00 80.94 93 SER A N 1
ATOM 770 C CA . SER A 1 93 ? 5.336 -8.955 6.209 1.00 80.94 93 SER A CA 1
ATOM 771 C C . SER A 1 93 ? 3.855 -9.195 6.494 1.00 80.94 93 SER A C 1
ATOM 773 O O . SER A 1 93 ? 3.134 -8.310 6.967 1.00 80.94 93 SER A O 1
ATOM 775 N N . ASN A 1 94 ? 3.404 -10.415 6.206 1.00 74.81 94 ASN A N 1
ATOM 776 C CA . ASN A 1 94 ? 2.061 -10.883 6.534 1.00 74.81 94 ASN A CA 1
ATOM 777 C C . ASN A 1 94 ? 2.049 -11.293 8.008 1.00 74.81 94 ASN A C 1
ATOM 779 O O . ASN A 1 94 ? 2.352 -12.438 8.341 1.00 74.81 94 ASN A O 1
ATOM 783 N N . TRP A 1 95 ? 1.757 -10.349 8.900 1.00 66.69 95 TRP A N 1
ATOM 784 C CA . TRP A 1 95 ? 1.714 -10.623 10.332 1.00 66.69 95 TRP A CA 1
ATOM 785 C C . TRP A 1 95 ? 0.270 -10.640 10.829 1.00 66.69 95 TRP A C 1
ATOM 787 O O . TRP A 1 95 ? -0.492 -9.698 10.610 1.00 66.69 95 TRP A O 1
ATOM 797 N N . ALA A 1 96 ? -0.104 -11.711 11.528 1.00 61.97 96 ALA A N 1
ATOM 798 C CA . ALA A 1 96 ? -1.403 -11.826 12.175 1.00 61.97 96 ALA A CA 1
ATOM 799 C C . ALA A 1 96 ? -1.420 -10.950 13.438 1.00 61.97 96 ALA A C 1
ATOM 801 O O . ALA A 1 96 ? -1.007 -11.373 14.519 1.00 61.97 96 ALA A O 1
ATOM 802 N N . PHE A 1 97 ? -1.835 -9.690 13.302 1.00 62.88 97 PHE A N 1
ATOM 803 C CA . PHE A 1 97 ? -2.054 -8.820 14.455 1.00 62.88 97 PHE A CA 1
ATOM 804 C C . PHE A 1 97 ? -3.377 -9.156 15.144 1.00 62.88 97 PHE A C 1
ATOM 806 O O . PHE A 1 97 ? -4.348 -9.467 14.458 1.00 62.88 97 PHE A O 1
ATOM 813 N N . PRO A 1 98 ? -3.462 -9.030 16.480 1.00 57.78 98 PRO A N 1
ATOM 814 C CA . PRO A 1 98 ? -4.749 -9.082 17.157 1.00 57.78 98 PRO A CA 1
ATOM 815 C C . PRO A 1 98 ? -5.672 -7.977 16.609 1.00 57.78 98 PRO A C 1
ATOM 817 O O . PRO A 1 98 ? -5.294 -6.802 16.548 1.00 57.78 98 PRO A O 1
ATOM 820 N N . GLU A 1 99 ? -6.884 -8.374 16.209 1.00 55.25 99 GLU A N 1
ATOM 821 C CA . GLU A 1 99 ? -7.913 -7.609 15.471 1.00 55.25 99 GLU A CA 1
ATOM 822 C C . GLU A 1 99 ? -8.360 -6.287 16.130 1.00 55.25 99 GLU A C 1
ATOM 824 O O . GLU A 1 99 ? -9.098 -5.493 15.541 1.00 55.25 99 GLU A O 1
ATOM 829 N N . GLU A 1 100 ? -7.898 -6.009 17.349 1.00 58.66 100 GLU A N 1
ATOM 830 C CA . GLU A 1 100 ? -8.177 -4.791 18.116 1.00 58.66 100 GLU A CA 1
ATOM 831 C C . GLU A 1 100 ? -7.512 -3.535 17.530 1.00 58.66 100 GLU A C 1
ATOM 833 O O . GLU A 1 100 ? -7.817 -2.410 17.935 1.00 58.66 100 GLU A O 1
ATOM 838 N N . ALA A 1 101 ? -6.576 -3.695 16.589 1.00 56.84 101 ALA A N 1
ATOM 839 C CA . ALA A 1 101 ? -5.886 -2.571 15.965 1.00 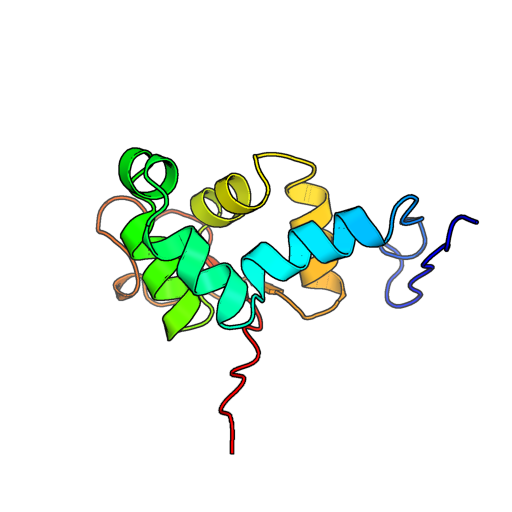56.84 101 ALA A CA 1
ATOM 840 C C . ALA A 1 101 ? -6.755 -1.792 14.959 1.00 56.84 101 ALA A C 1
ATOM 842 O O . ALA A 1 101 ? -6.424 -0.642 14.671 1.00 56.84 101 ALA A O 1
ATOM 843 N N . LEU A 1 102 ? -7.845 -2.371 14.439 1.00 59.88 102 LEU A N 1
ATOM 844 C CA . LEU A 1 102 ? -8.626 -1.807 13.331 1.00 59.88 102 LEU A CA 1
ATOM 845 C C . LEU A 1 102 ? -10.083 -1.498 13.681 1.00 59.88 102 LEU A C 1
ATOM 847 O O . LEU A 1 102 ? -10.605 -1.832 14.743 1.00 59.88 102 LEU A O 1
ATOM 851 N N . THR A 1 103 ? -10.758 -0.797 12.769 1.00 60.03 103 THR A N 1
ATOM 852 C CA . THR A 1 103 ? -12.194 -0.543 12.896 1.00 60.03 103 THR A CA 1
ATOM 853 C C . THR A 1 103 ? -13.015 -1.820 12.724 1.00 60.03 103 THR A C 1
ATOM 855 O O . THR A 1 103 ? -12.729 -2.625 11.847 1.00 60.03 103 THR A O 1
ATOM 858 N N . ARG A 1 104 ? -14.098 -1.948 13.512 1.00 58.16 104 ARG A N 1
ATOM 859 C CA . ARG A 1 104 ? -15.044 -3.089 13.567 1.00 58.16 104 ARG A CA 1
ATOM 860 C C . ARG A 1 104 ? -15.599 -3.607 12.222 1.00 58.16 104 ARG A C 1
ATOM 862 O O . ARG A 1 104 ? -16.290 -4.610 12.229 1.00 58.16 104 ARG A O 1
ATOM 869 N N . GLY A 1 105 ? -15.363 -2.929 11.096 1.00 60.94 105 GLY A N 1
ATOM 870 C CA . GLY A 1 105 ? -15.847 -3.330 9.768 1.00 60.94 105 GLY A CA 1
ATOM 871 C C . GLY A 1 105 ? -14.798 -3.953 8.840 1.00 60.94 105 GLY A C 1
ATOM 872 O O . GLY A 1 105 ? -15.137 -4.244 7.700 1.00 60.94 105 GLY A O 1
ATOM 873 N N . ARG A 1 106 ? -13.537 -4.102 9.275 1.00 66.06 106 ARG A N 1
ATOM 874 C CA . ARG A 1 106 ? -12.425 -4.627 8.450 1.00 66.06 106 ARG A CA 1
ATOM 875 C C . ARG A 1 106 ? -11.521 -5.602 9.211 1.00 66.06 106 ARG A C 1
ATOM 877 O O . ARG A 1 106 ? -10.332 -5.695 8.932 1.00 66.06 106 ARG A O 1
ATOM 884 N N . GLN A 1 107 ? -12.074 -6.282 10.213 1.00 63.59 107 GLN A N 1
ATOM 885 C CA . GLN A 1 107 ? -11.318 -7.244 11.022 1.00 63.59 107 GLN A CA 1
ATOM 886 C C . GLN A 1 107 ? -10.958 -8.507 10.224 1.00 63.59 107 GLN A C 1
ATOM 888 O O . GLN A 1 107 ? -9.911 -9.086 10.472 1.00 63.59 107 GLN A O 1
ATOM 893 N N . ASP A 1 108 ? -11.744 -8.831 9.192 1.00 69.56 108 ASP A N 1
ATOM 894 C CA . ASP A 1 108 ? -11.512 -9.981 8.308 1.00 69.56 108 ASP A CA 1
ATOM 895 C C . ASP A 1 108 ? -10.493 -9.708 7.177 1.00 69.56 108 ASP A C 1
ATOM 897 O O . ASP A 1 108 ? -10.217 -10.587 6.359 1.00 69.56 108 ASP A O 1
ATOM 901 N N . GLU A 1 109 ? -9.952 -8.486 7.066 1.00 72.31 109 GLU A N 1
ATOM 902 C CA . GLU A 1 109 ? -8.982 -8.156 6.014 1.00 72.31 109 GLU A CA 1
ATOM 903 C C . GLU A 1 109 ? -7.568 -8.651 6.346 1.00 72.31 109 GLU A C 1
ATOM 905 O O . GLU A 1 109 ? -7.114 -8.610 7.489 1.00 72.31 109 GLU A O 1
ATOM 910 N N . THR A 1 110 ? -6.816 -9.038 5.308 1.00 75.69 110 THR A N 1
ATOM 911 C CA . THR A 1 110 ? -5.386 -9.337 5.444 1.00 75.69 110 THR A CA 1
ATOM 912 C C . THR A 1 110 ? -4.620 -8.103 5.918 1.00 75.69 110 THR A C 1
ATOM 914 O O . THR A 1 110 ? -4.728 -7.021 5.329 1.00 75.69 110 THR A O 1
ATOM 917 N N . LEU A 1 111 ? -3.822 -8.294 6.971 1.00 76.12 111 LEU A N 1
ATOM 918 C CA . LEU A 1 111 ? -3.012 -7.254 7.593 1.00 76.12 111 LEU A CA 1
ATOM 919 C C . LEU A 1 111 ? -1.552 -7.382 7.194 1.00 76.12 111 LEU A C 1
ATOM 921 O O . LEU A 1 111 ? -0.984 -8.474 7.175 1.00 76.12 111 LEU A O 1
ATOM 925 N N . PHE A 1 112 ? -0.948 -6.231 6.932 1.00 76.00 112 PHE A N 1
ATOM 926 C CA . PHE A 1 112 ? 0.442 -6.122 6.531 1.00 76.00 112 PHE A CA 1
ATOM 927 C C . PHE A 1 112 ? 1.193 -5.263 7.537 1.00 76.00 112 PHE A C 1
ATOM 929 O O . PHE A 1 112 ? 0.827 -4.108 7.774 1.00 76.00 11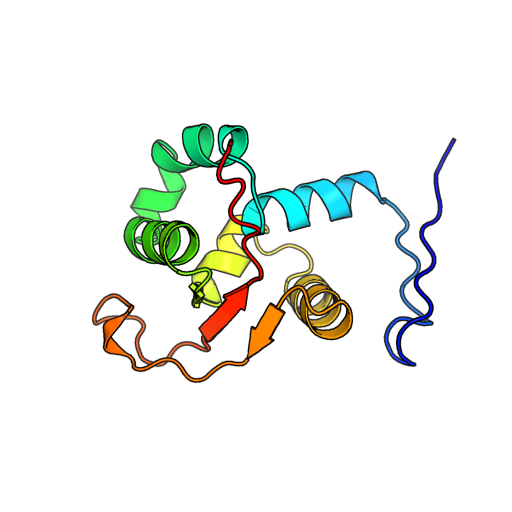2 PHE A O 1
ATOM 936 N N . LEU A 1 113 ? 2.260 -5.812 8.115 1.00 76.88 113 LEU A N 1
ATOM 937 C CA . LEU A 1 113 ? 3.256 -5.009 8.808 1.00 76.88 113 LEU A CA 1
ATOM 938 C C . LEU A 1 113 ? 4.159 -4.397 7.747 1.00 76.88 113 LEU A C 1
ATOM 940 O O . LEU A 1 113 ? 4.887 -5.122 7.083 1.00 76.88 113 LEU A O 1
ATOM 944 N N . CYS A 1 114 ? 4.094 -3.089 7.580 1.00 73.06 114 CYS A N 1
ATOM 945 C CA . CYS A 1 114 ? 5.000 -2.321 6.746 1.00 73.06 114 CYS A CA 1
ATOM 946 C C . CYS A 1 114 ? 6.107 -1.764 7.639 1.00 73.06 114 CYS A C 1
ATOM 948 O O . CYS A 1 114 ? 5.810 -1.216 8.707 1.00 73.06 114 CYS A O 1
ATOM 950 N N . ASP A 1 115 ? 7.360 -1.867 7.198 1.00 65.06 115 ASP A N 1
ATOM 951 C CA . ASP A 1 115 ? 8.474 -1.208 7.874 1.00 65.06 115 ASP A CA 1
ATOM 952 C C . ASP A 1 115 ? 8.342 0.306 7.661 1.00 65.06 115 ASP A C 1
ATOM 954 O O . ASP A 1 115 ? 8.802 0.889 6.681 1.00 65.06 115 ASP A O 1
ATOM 958 N N . ALA A 1 116 ? 7.575 0.945 8.540 1.00 53.88 116 ALA A N 1
ATOM 959 C CA . ALA A 1 116 ? 7.531 2.385 8.650 1.00 53.88 116 ALA A CA 1
ATOM 960 C C . ALA A 1 116 ? 8.751 2.768 9.479 1.00 53.88 116 ALA A C 1
ATOM 962 O O . ALA A 1 116 ? 8.667 2.811 10.709 1.00 53.88 116 ALA A O 1
ATOM 963 N N . THR A 1 117 ? 9.886 3.009 8.818 1.00 44.06 117 THR A N 1
ATOM 964 C CA . THR A 1 117 ? 11.060 3.574 9.481 1.00 44.06 117 THR A CA 1
ATOM 965 C C . THR A 1 117 ? 10.608 4.813 10.233 1.00 44.06 117 THR A C 1
ATOM 967 O O . THR A 1 117 ? 10.237 5.832 9.647 1.00 44.06 117 THR A O 1
ATOM 970 N N . ARG A 1 118 ? 10.579 4.692 11.556 1.00 38.84 118 ARG A N 1
ATOM 971 C CA . ARG A 1 118 ? 10.347 5.795 12.466 1.00 38.84 118 ARG A CA 1
ATOM 972 C C . ARG A 1 118 ? 11.544 6.720 12.271 1.00 38.84 118 ARG A C 1
ATOM 974 O O . ARG A 1 118 ? 12.619 6.455 12.799 1.00 38.84 118 ARG A O 1
ATOM 981 N N . CYS A 1 119 ? 11.392 7.769 11.469 1.00 34.88 119 CYS A N 1
ATOM 982 C CA . CYS A 1 119 ? 12.290 8.913 11.552 1.00 34.88 119 CYS A CA 1
ATOM 983 C C . CYS A 1 119 ? 11.972 9.624 12.871 1.00 34.88 119 CYS A C 1
ATOM 985 O O . CYS A 1 119 ? 11.322 10.664 12.892 1.00 34.88 119 CYS A O 1
ATOM 987 N N . ASP A 1 120 ? 12.380 9.019 13.989 1.00 30.20 120 ASP A N 1
ATOM 988 C CA . ASP A 1 120 ? 12.583 9.766 15.218 1.00 30.20 120 ASP A CA 1
ATOM 989 C C . ASP A 1 120 ? 13.774 10.685 14.920 1.00 30.20 120 ASP A C 1
ATOM 991 O O . ASP A 1 120 ? 14.924 10.248 14.859 1.00 30.20 120 ASP A O 1
ATOM 995 N N . ALA A 1 121 ? 13.478 11.948 14.610 1.00 29.83 121 ALA A N 1
ATOM 996 C CA . ALA A 1 121 ? 14.484 12.993 14.573 1.00 29.83 121 ALA A CA 1
ATOM 997 C C . ALA A 1 121 ? 15.100 13.085 15.978 1.00 29.83 121 ALA A C 1
ATOM 999 O O . ALA A 1 121 ? 14.417 13.465 16.931 1.00 29.83 121 ALA A O 1
ATOM 1000 N N . VAL A 1 122 ? 16.360 12.659 16.091 1.00 34.44 122 VAL A N 1
ATOM 1001 C CA . VAL A 1 122 ? 17.237 12.955 17.233 1.00 34.44 122 VAL A CA 1
ATOM 1002 C C . VAL A 1 122 ? 17.644 14.420 17.172 1.00 34.44 122 VAL A C 1
ATOM 1004 O O . VAL A 1 122 ? 17.988 14.879 16.058 1.00 34.44 122 VAL A O 1
#

Secondary structure (DSSP, 8-state):
-PPPB---SSTTTTT--BS-HHHHHHHHHHHH--HHHHHHHHT-HHHHHTTTHHHHHHHHHHSEEEHHHHHHHHTTSSHHHHHHHHHHTTSEEE----GGGS-TT-TTSPEEEE--------